Protein AF-A0AA41WE48-F1 (afdb_monomer_lite)

Organism: NCBI:txid2951981

Radius of gyration: 12.64 Å; chains: 1; bounding box: 23×30×31 Å

Structure (mmCIF, N/CA/C/O backbone):
data_AF-A0AA41WE48-F1
#
_entry.id   AF-A0AA41WE48-F1
#
loop_
_atom_site.group_PDB
_atom_site.id
_atom_site.type_symbol
_atom_site.label_atom_id
_atom_site.label_alt_id
_atom_site.label_comp_id
_atom_site.label_asym_id
_atom_site.label_entity_id
_atom_site.label_seq_id
_atom_site.pdbx_PDB_ins_code
_atom_site.Cartn_x
_atom_site.Cartn_y
_atom_site.Cartn_z
_atom_site.occupancy
_atom_site.B_iso_or_equiv
_atom_site.auth_seq_id
_atom_site.auth_comp_id
_atom_site.auth_asym_id
_atom_site.auth_atom_id
_atom_site.pdbx_PDB_model_num
ATOM 1 N N . MET A 1 1 ? 3.412 -14.870 7.067 1.00 63.94 1 MET A N 1
ATOM 2 C CA . MET A 1 1 ? 3.810 -14.569 5.679 1.00 63.94 1 MET A CA 1
ATOM 3 C C . MET A 1 1 ? 5.309 -14.364 5.648 1.00 63.94 1 MET A C 1
ATOM 5 O O . MET A 1 1 ? 5.822 -13.611 6.468 1.00 63.94 1 MET A O 1
ATOM 9 N N . SER A 1 2 ? 6.009 -15.089 4.789 1.00 82.56 2 SER A N 1
ATOM 10 C CA . SER A 1 2 ? 7.457 -15.004 4.619 1.00 82.56 2 SER A CA 1
ATOM 11 C C . SER A 1 2 ? 7.851 -13.836 3.709 1.00 82.56 2 SER A C 1
ATOM 13 O O . SER A 1 2 ? 7.043 -13.326 2.929 1.00 82.56 2 SER A O 1
ATOM 15 N N . PHE A 1 3 ? 9.119 -13.427 3.788 1.00 75.38 3 PHE A N 1
ATOM 16 C CA . PHE A 1 3 ? 9.689 -12.393 2.921 1.00 75.38 3 PHE A CA 1
ATOM 17 C C . PHE A 1 3 ? 9.500 -12.711 1.428 1.00 75.38 3 PHE A C 1
ATOM 19 O O . PHE A 1 3 ? 9.104 -11.844 0.654 1.00 75.38 3 PHE A O 1
ATOM 26 N N . TRP A 1 4 ? 9.718 -13.968 1.036 1.00 80.56 4 TRP A N 1
ATOM 27 C CA . TRP A 1 4 ? 9.597 -14.411 -0.354 1.00 80.56 4 TRP A CA 1
ATOM 28 C C . TRP A 1 4 ? 8.158 -14.386 -0.869 1.00 80.56 4 TRP A C 1
ATOM 30 O O . TRP A 1 4 ? 7.928 -13.980 -2.005 1.00 80.56 4 TRP A O 1
ATOM 40 N N . GLU A 1 5 ? 7.183 -14.753 -0.034 1.00 79.06 5 GLU A N 1
ATOM 41 C CA . GLU A 1 5 ? 5.761 -14.656 -0.388 1.00 79.06 5 GLU A CA 1
ATOM 42 C C . GLU A 1 5 ? 5.330 -13.197 -0.582 1.00 79.06 5 GLU A C 1
ATOM 44 O O . GLU A 1 5 ? 4.645 -12.879 -1.550 1.00 79.06 5 GLU A O 1
ATOM 49 N N . SER A 1 6 ? 5.773 -12.294 0.300 1.00 75.62 6 SER A N 1
ATOM 50 C CA . SER A 1 6 ? 5.514 -10.854 0.166 1.00 75.62 6 SER A CA 1
ATOM 51 C C . SER A 1 6 ? 6.134 -10.285 -1.114 1.00 75.62 6 SER A C 1
ATOM 53 O O . SER A 1 6 ? 5.476 -9.573 -1.875 1.00 75.62 6 SER A O 1
ATOM 55 N N . LEU A 1 7 ? 7.379 -10.671 -1.409 1.00 80.38 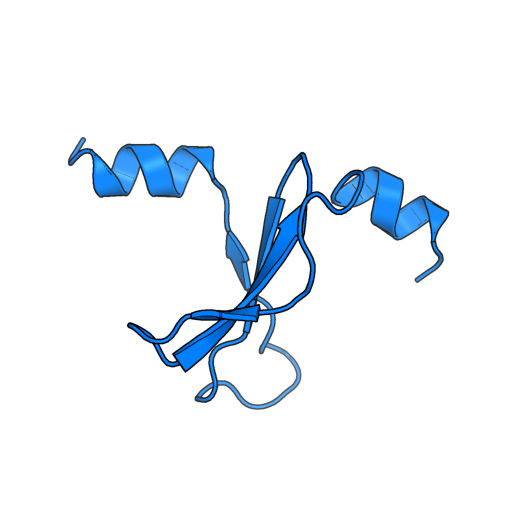7 LEU A N 1
ATOM 56 C CA . LEU A 1 7 ? 8.079 -10.260 -2.620 1.00 80.38 7 LEU A CA 1
ATOM 57 C C . LEU A 1 7 ? 7.377 -10.756 -3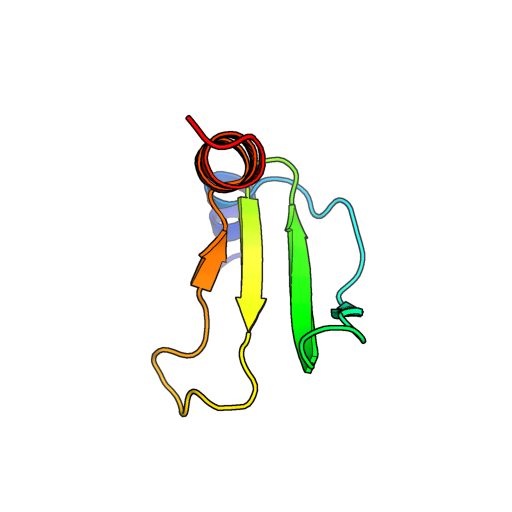.891 1.00 80.38 7 LEU A C 1
ATOM 59 O O . LEU A 1 7 ? 7.281 -10.008 -4.861 1.00 80.38 7 LEU A O 1
ATOM 63 N N . ALA A 1 8 ? 6.871 -11.989 -3.889 1.00 82.00 8 ALA A N 1
ATOM 64 C CA . ALA A 1 8 ? 6.145 -12.549 -5.025 1.00 82.00 8 ALA A CA 1
ATOM 65 C C . ALA A 1 8 ? 4.807 -11.835 -5.283 1.00 82.00 8 ALA A C 1
ATOM 67 O O . ALA A 1 8 ? 4.392 -11.714 -6.434 1.00 82.00 8 ALA A O 1
ATOM 68 N N . LEU A 1 9 ? 4.140 -11.354 -4.229 1.00 80.69 9 LEU A N 1
ATOM 69 C CA . LEU A 1 9 ? 2.814 -10.737 -4.330 1.00 80.69 9 LEU A CA 1
ATOM 70 C C . LEU A 1 9 ? 2.857 -9.231 -4.606 1.00 80.69 9 LEU A C 1
ATOM 72 O O . LEU A 1 9 ? 2.034 -8.733 -5.373 1.00 80.69 9 LEU A O 1
ATOM 76 N N . PHE A 1 10 ? 3.803 -8.504 -4.010 1.00 81.81 10 PHE A N 1
ATOM 77 C CA . PHE A 1 10 ? 3.859 -7.037 -4.081 1.00 81.81 10 PHE A CA 1
ATOM 78 C C . PHE A 1 10 ? 5.086 -6.512 -4.845 1.00 81.81 10 PHE A C 1
ATOM 80 O O . PHE A 1 10 ? 5.081 -5.391 -5.366 1.00 81.81 10 PHE A O 1
ATOM 87 N N . GLY A 1 11 ? 6.134 -7.328 -4.967 1.00 83.06 11 GLY A N 1
ATOM 88 C CA . GLY A 1 11 ? 7.433 -6.920 -5.491 1.00 83.06 11 GLY A CA 1
ATOM 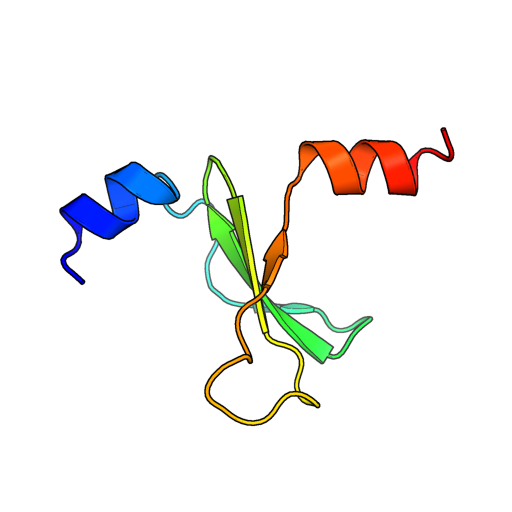89 C C . GLY A 1 11 ? 8.298 -6.224 -4.440 1.00 83.06 11 GLY A C 1
ATOM 90 O O . GLY A 1 11 ? 7.984 -6.197 -3.253 1.00 83.06 11 GLY A O 1
ATOM 91 N N . TYR A 1 12 ? 9.432 -5.675 -4.878 1.00 84.19 12 TYR A N 1
ATOM 92 C CA . TYR A 1 12 ? 10.339 -4.962 -3.978 1.00 84.19 12 TYR A CA 1
ATOM 93 C C . TYR A 1 12 ? 9.696 -3.669 -3.456 1.00 84.19 12 TYR A C 1
ATOM 95 O O . TYR A 1 12 ? 9.035 -2.976 -4.245 1.00 84.19 12 TYR A O 1
ATOM 103 N N . PRO A 1 13 ? 9.908 -3.315 -2.173 1.00 83.75 13 PRO A N 1
ATOM 104 C CA . PRO A 1 13 ? 9.546 -1.998 -1.671 1.00 83.75 13 PRO A CA 1
ATOM 105 C C . PRO A 1 13 ? 10.342 -0.940 -2.439 1.00 83.75 13 PRO A C 1
ATOM 107 O O . PRO A 1 13 ? 11.538 -1.102 -2.684 1.00 83.75 13 PRO A O 1
ATOM 110 N N . ILE A 1 14 ? 9.656 0.117 -2.870 1.00 86.44 14 ILE A N 1
ATOM 111 C CA . ILE A 1 14 ? 10.260 1.229 -3.627 1.00 86.44 14 ILE A CA 1
ATOM 112 C C . ILE A 1 14 ? 10.267 2.540 -2.835 1.00 86.44 14 ILE A C 1
ATOM 114 O O . ILE A 1 14 ? 10.854 3.520 -3.282 1.00 86.44 14 ILE A O 1
ATOM 118 N N . SER A 1 15 ? 9.618 2.558 -1.673 1.00 84.31 15 SER A N 1
ATOM 119 C CA . SER A 1 15 ? 9.641 3.655 -0.707 1.00 84.31 15 SER A CA 1
ATOM 120 C C . SER A 1 15 ? 9.753 3.090 0.705 1.00 84.31 15 SER A C 1
ATOM 122 O O . SER A 1 15 ? 9.608 1.885 0.897 1.00 84.31 15 SER A O 1
ATOM 124 N N . GLU A 1 16 ? 9.958 3.949 1.693 1.00 85.12 16 GLU A N 1
ATOM 125 C CA . GLU A 1 16 ? 9.623 3.634 3.084 1.00 85.12 16 GLU A CA 1
ATOM 126 C C . GLU A 1 16 ? 8.114 3.820 3.317 1.00 85.12 16 GLU A C 1
ATOM 128 O O . GLU A 1 16 ? 7.391 4.299 2.429 1.00 85.12 16 GLU A O 1
ATOM 133 N N . GLU A 1 17 ? 7.638 3.425 4.496 1.00 85.25 17 GLU A N 1
ATOM 134 C CA . GLU A 1 17 ? 6.275 3.698 4.938 1.00 85.25 17 GLU A CA 1
ATOM 135 C C . GLU A 1 17 ? 6.159 5.183 5.286 1.00 85.25 17 GLU A C 1
ATOM 137 O O . GLU A 1 17 ? 6.994 5.735 6.001 1.00 85.25 17 GLU A O 1
ATOM 142 N N . PHE A 1 18 ? 5.119 5.843 4.785 1.00 84.38 18 PHE A N 1
ATOM 143 C CA . PHE A 1 18 ? 4.874 7.245 5.094 1.00 84.38 18 PHE A CA 1
ATOM 144 C C . PHE A 1 18 ? 3.388 7.533 5.266 1.00 84.38 18 PHE A C 1
ATOM 146 O O . PHE A 1 18 ? 2.522 6.912 4.647 1.00 84.38 18 PHE A O 1
ATOM 153 N N . THR A 1 19 ? 3.086 8.536 6.083 1.00 85.12 19 THR A N 1
ATOM 154 C CA . THR A 1 19 ? 1.724 9.046 6.228 1.00 85.12 19 THR A CA 1
ATOM 155 C C . THR A 1 19 ? 1.471 10.102 5.165 1.00 85.12 19 THR A C 1
ATOM 157 O O . THR A 1 19 ? 2.162 11.116 5.105 1.00 85.12 19 THR A O 1
ATOM 160 N N . ASN A 1 20 ? 0.462 9.888 4.326 1.00 79.50 20 ASN A N 1
ATOM 161 C CA . ASN A 1 20 ? -0.003 10.881 3.373 1.00 79.50 20 ASN A CA 1
ATOM 162 C C . ASN A 1 20 ? -0.692 12.033 4.134 1.00 79.50 20 ASN A C 1
ATOM 164 O O . ASN A 1 20 ? -1.789 11.827 4.666 1.00 79.50 20 ASN A O 1
ATOM 168 N N . PRO A 1 21 ? -0.118 13.249 4.146 1.00 72.75 21 PRO A N 1
ATOM 169 C CA . PRO A 1 21 ? -0.645 14.362 4.933 1.00 72.75 21 PRO A CA 1
ATOM 170 C C . PRO A 1 21 ? -1.989 14.892 4.413 1.00 72.75 21 PRO A C 1
ATOM 172 O O . PRO A 1 21 ? -2.731 15.503 5.171 1.00 72.75 21 PRO A O 1
ATOM 175 N N . ALA A 1 22 ? -2.341 14.637 3.148 1.00 75.25 22 ALA A N 1
ATOM 176 C CA . ALA A 1 22 ? -3.600 15.099 2.563 1.00 75.25 22 ALA A CA 1
ATOM 177 C C . ALA A 1 22 ? -4.808 14.229 2.948 1.00 75.25 22 ALA A C 1
ATOM 179 O O . ALA A 1 22 ? -5.944 14.681 2.845 1.00 75.25 22 ALA A O 1
ATOM 180 N N . ARG A 1 23 ? -4.582 12.966 3.336 1.00 70.00 23 ARG A N 1
ATOM 181 C CA . ARG A 1 23 ? -5.658 12.001 3.636 1.00 70.00 23 ARG A CA 1
ATOM 182 C C . ARG A 1 23 ? -5.489 11.262 4.968 1.00 70.00 23 ARG A C 1
ATOM 184 O O . ARG A 1 23 ? -6.335 10.446 5.306 1.00 70.00 23 ARG A O 1
ATOM 191 N N . GLY A 1 24 ? -4.395 11.495 5.696 1.00 79.00 24 GLY A N 1
ATOM 192 C CA . GLY A 1 24 ? -4.081 10.787 6.942 1.00 79.00 24 GLY A CA 1
ATOM 193 C C . GLY A 1 24 ? -3.859 9.281 6.763 1.00 79.00 24 GLY A C 1
ATOM 194 O O . GLY A 1 24 ? -3.994 8.530 7.722 1.00 79.00 24 GLY A O 1
ATOM 195 N N . LEU A 1 25 ? -3.562 8.827 5.540 1.00 81.19 25 LEU A N 1
ATOM 196 C CA . LEU A 1 25 ? -3.394 7.408 5.217 1.00 81.19 25 LEU A CA 1
ATOM 197 C C . LEU A 1 25 ? -1.938 7.000 5.402 1.00 81.19 25 LEU A C 1
ATOM 199 O O . LEU A 1 25 ? -1.065 7.642 4.822 1.00 81.19 25 LEU A O 1
ATOM 203 N N . THR A 1 26 ? -1.675 5.900 6.100 1.00 84.75 26 THR A N 1
ATOM 204 C CA . THR A 1 26 ? -0.345 5.278 6.074 1.00 84.75 26 THR A CA 1
ATOM 205 C C . THR A 1 26 ? -0.202 4.482 4.781 1.00 84.75 26 THR A C 1
ATOM 207 O O . THR A 1 26 ? -1.085 3.697 4.425 1.00 84.75 26 THR A O 1
ATOM 210 N N . VAL A 1 27 ? 0.870 4.727 4.031 1.00 84.62 27 VAL A N 1
ATOM 211 C CA . VAL A 1 27 ? 1.091 4.160 2.700 1.00 84.62 27 VAL A CA 1
ATOM 212 C C . VAL A 1 27 ? 2.491 3.572 2.604 1.00 84.62 27 VAL A C 1
ATOM 214 O O . VAL A 1 27 ? 3.469 4.198 3.000 1.00 84.62 27 VAL A O 1
ATOM 217 N N . GLN A 1 28 ? 2.578 2.391 1.997 1.00 88.19 28 GLN A N 1
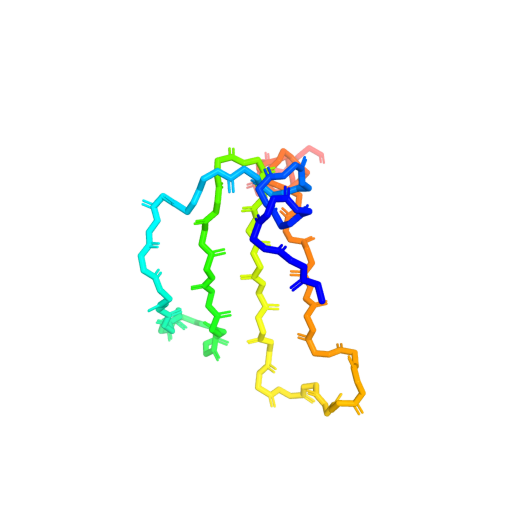ATOM 218 C CA . GLN A 1 28 ? 3.831 1.743 1.626 1.00 88.19 28 GLN A CA 1
ATOM 219 C C . GLN A 1 28 ? 3.769 1.339 0.149 1.00 88.19 28 GLN A C 1
ATOM 221 O O . GLN A 1 28 ? 2.887 0.581 -0.270 1.00 88.19 28 GLN A O 1
ATOM 226 N N . CYS A 1 29 ? 4.707 1.844 -0.655 1.00 84.69 29 CYS A N 1
ATOM 227 C CA . CYS A 1 29 ? 4.756 1.571 -2.088 1.00 84.69 29 CYS A CA 1
ATOM 228 C C . CYS A 1 29 ? 5.684 0.393 -2.405 1.00 84.69 29 CYS A C 1
ATOM 230 O O . CYS A 1 29 ? 6.815 0.315 -1.916 1.00 84.69 29 CYS A O 1
ATOM 232 N N . PHE A 1 30 ? 5.221 -0.478 -3.296 1.00 85.88 30 PHE A N 1
ATOM 233 C CA . PHE A 1 30 ? 5.980 -1.567 -3.898 1.00 85.88 30 PHE A CA 1
ATOM 234 C C . PHE A 1 30 ? 5.947 -1.438 -5.419 1.00 85.88 30 PHE A C 1
ATOM 236 O O . PHE A 1 30 ? 5.116 -0.727 -5.987 1.00 85.88 30 PHE A O 1
ATOM 243 N N . ARG A 1 31 ? 6.845 -2.152 -6.102 1.00 78.75 31 ARG A N 1
ATOM 244 C CA . ARG A 1 31 ? 6.958 -2.094 -7.567 1.00 78.75 31 ARG A CA 1
ATOM 245 C C . ARG A 1 31 ? 5.651 -2.445 -8.295 1.00 78.75 31 ARG A C 1
ATOM 247 O O . ARG A 1 31 ? 5.411 -1.891 -9.362 1.00 78.75 31 ARG A O 1
ATOM 254 N N . ALA A 1 32 ? 4.831 -3.346 -7.748 1.00 77.56 32 ALA A N 1
ATOM 255 C CA . ALA A 1 32 ? 3.597 -3.806 -8.395 1.00 77.56 32 ALA A CA 1
ATOM 256 C C . ALA A 1 32 ? 2.301 -3.322 -7.714 1.00 77.56 32 ALA A C 1
ATOM 258 O O . ALA A 1 32 ? 1.219 -3.451 -8.288 1.00 77.56 32 ALA A O 1
ATOM 259 N N . SER A 1 33 ? 2.380 -2.762 -6.506 1.00 80.12 33 SER A N 1
ATOM 260 C CA . SER A 1 33 ? 1.205 -2.427 -5.691 1.00 80.12 33 SER A CA 1
ATOM 261 C C . SER A 1 33 ? 1.514 -1.362 -4.645 1.00 80.12 33 SER A C 1
ATOM 263 O O . SER A 1 33 ? 2.656 -1.211 -4.226 1.00 80.12 33 SER A O 1
ATOM 265 N N . ALA A 1 34 ? 0.486 -0.680 -4.145 1.00 82.94 34 ALA A N 1
ATOM 266 C CA . ALA A 1 34 ? 0.598 0.155 -2.950 1.00 82.94 34 ALA A CA 1
ATOM 267 C C . ALA A 1 34 ? -0.303 -0.399 -1.844 1.00 82.94 34 ALA A C 1
ATOM 269 O O . ALA A 1 34 ? -1.478 -0.669 -2.091 1.00 82.94 34 ALA A O 1
ATOM 270 N N . LEU A 1 35 ? 0.230 -0.543 -0.634 1.00 84.50 35 LEU A N 1
ATOM 271 C CA . LEU A 1 35 ? -0.568 -0.832 0.554 1.00 84.50 35 LEU A CA 1
ATOM 272 C C . LEU A 1 35 ? -0.982 0.491 1.189 1.00 84.50 35 LEU A C 1
ATOM 274 O O . LEU A 1 35 ? -0.150 1.382 1.355 1.00 84.50 35 LEU A O 1
ATOM 278 N N . ARG A 1 36 ? -2.269 0.630 1.508 1.00 83.88 36 ARG A N 1
ATOM 279 C CA . ARG A 1 36 ? -2.837 1.827 2.136 1.00 83.88 36 ARG A CA 1
ATOM 280 C C . ARG A 1 36 ? -3.611 1.431 3.382 1.00 83.88 36 ARG A C 1
ATOM 282 O O . ARG A 1 36 ? -4.371 0.464 3.353 1.00 83.88 36 ARG A O 1
ATOM 289 N N . VAL A 1 37 ? -3.448 2.211 4.440 1.00 82.44 37 VAL A N 1
ATOM 290 C CA . VAL A 1 37 ? -4.100 2.007 5.731 1.00 82.44 37 VAL A CA 1
ATOM 291 C C . VAL A 1 37 ? -4.861 3.268 6.120 1.00 82.44 37 VAL A C 1
ATOM 293 O O . VAL A 1 37 ? -4.236 4.280 6.449 1.00 82.44 37 VAL A O 1
ATOM 296 N N . PRO A 1 38 ? -6.202 3.233 6.081 1.00 79.06 38 PRO A N 1
ATOM 297 C CA . PRO A 1 38 ? -7.024 4.300 6.618 1.00 79.06 38 PRO A CA 1
ATOM 298 C C . PRO A 1 38 ? -7.030 4.293 8.150 1.00 79.06 38 PRO A C 1
ATOM 300 O O . PRO A 1 38 ? -7.091 3.218 8.757 1.00 79.06 38 PRO A O 1
ATOM 303 N N . PRO A 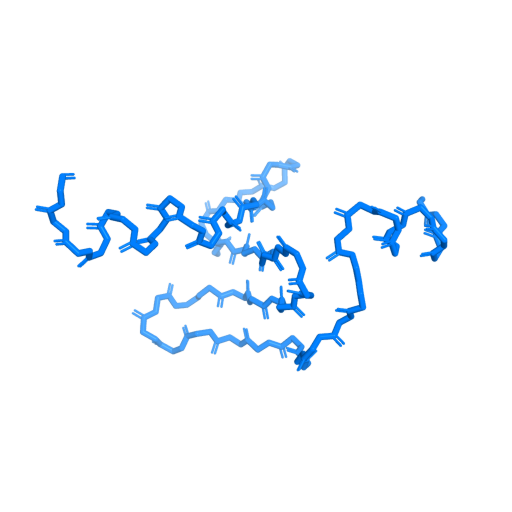1 39 ? -7.027 5.472 8.793 1.00 71.56 39 PRO A N 1
ATOM 304 C CA . PRO A 1 39 ? -7.124 5.575 10.247 1.00 71.56 39 PRO A CA 1
ATOM 305 C C . PRO A 1 39 ? -8.501 5.136 10.770 1.00 71.56 39 PRO A C 1
ATOM 307 O O . PRO A 1 39 ? -8.608 4.684 11.904 1.00 71.56 39 PRO A O 1
ATOM 310 N N . GLU A 1 40 ? -9.537 5.224 9.933 1.00 70.38 40 GLU A N 1
ATOM 311 C CA . GLU A 1 40 ? -10.937 4.986 10.307 1.00 70.38 40 GLU A CA 1
ATOM 312 C C . GLU A 1 40 ? -11.370 3.512 10.245 1.00 70.38 40 GLU A C 1
ATOM 314 O O . GLU A 1 40 ? -12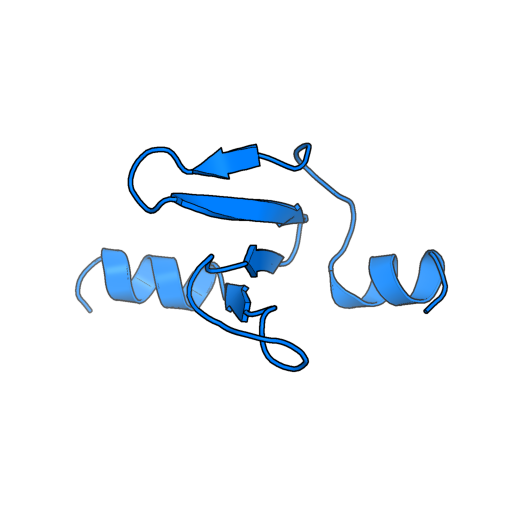.454 3.176 10.715 1.00 70.38 40 GLU A O 1
ATOM 319 N N . HIS A 1 41 ? -10.551 2.614 9.684 1.00 68.19 41 HIS A N 1
ATOM 320 C CA . HIS A 1 41 ? -10.905 1.197 9.571 1.00 68.19 41 HIS A CA 1
ATOM 321 C C . HIS A 1 41 ? -10.307 0.371 10.723 1.00 68.19 41 HIS A C 1
ATOM 323 O O . HIS A 1 41 ? -9.081 0.204 10.771 1.00 68.19 41 HIS A O 1
ATOM 329 N N . PRO A 1 42 ? -11.141 -0.179 11.630 1.00 64.06 42 PRO A N 1
ATOM 330 C CA . PRO A 1 42 ? -10.676 -1.106 12.654 1.00 64.06 42 PRO A CA 1
ATOM 331 C C . PRO A 1 42 ? -10.252 -2.446 12.032 1.00 64.06 42 PRO A C 1
ATOM 333 O O . PRO A 1 42 ? -10.678 -2.818 10.934 1.00 64.06 42 PRO A O 1
ATOM 336 N N . GLU A 1 43 ? -9.387 -3.176 12.735 1.00 61.19 43 GLU A N 1
ATOM 337 C CA . GLU A 1 43 ? -8.972 -4.520 12.325 1.00 61.19 43 GLU A CA 1
ATOM 338 C C . GLU A 1 43 ? -10.171 -5.476 12.174 1.00 61.19 43 GLU A C 1
ATOM 340 O O . GLU A 1 43 ? -11.172 -5.322 12.878 1.00 61.19 43 GLU A O 1
ATOM 345 N N . PRO A 1 44 ? -10.094 -6.477 11.273 1.00 59.41 44 PRO A N 1
ATOM 346 C CA . PRO A 1 44 ? -8.913 -6.910 10.506 1.00 59.41 44 PRO A CA 1
ATOM 347 C C . PRO A 1 44 ? -8.805 -6.327 9.082 1.00 59.41 44 PRO A C 1
ATOM 349 O O . PRO A 1 44 ? -7.836 -6.592 8.375 1.00 59.41 44 PRO A O 1
ATOM 352 N N . TYR A 1 45 ? -9.768 -5.519 8.631 1.00 63.56 45 TYR A N 1
ATOM 353 C CA . TYR A 1 45 ? -9.870 -5.077 7.229 1.00 63.56 45 TYR A CA 1
ATOM 354 C C . TYR A 1 45 ? -9.236 -3.703 6.958 1.00 63.56 45 TYR A C 1
ATOM 356 O O . TYR A 1 45 ? -9.754 -2.922 6.160 1.00 63.56 45 TYR A O 1
ATOM 364 N N . ARG A 1 46 ? -8.123 -3.372 7.626 1.00 72.50 46 ARG A N 1
ATOM 365 C CA . ARG A 1 46 ? -7.515 -2.032 7.507 1.00 72.50 46 ARG A CA 1
ATOM 366 C C . ARG A 1 46 ? -6.644 -1.846 6.262 1.00 72.50 46 ARG A C 1
ATOM 368 O O . ARG A 1 46 ? -6.348 -0.714 5.899 1.00 72.50 46 ARG A O 1
ATOM 375 N N . ILE A 1 47 ? -6.198 -2.935 5.634 1.00 70.81 47 ILE A N 1
ATOM 376 C CA . ILE A 1 47 ? -5.273 -2.880 4.497 1.00 70.81 47 ILE A CA 1
ATOM 377 C C . ILE A 1 47 ? -6.057 -2.840 3.186 1.00 70.81 47 ILE A C 1
ATOM 379 O O . ILE A 1 47 ? -6.765 -3.787 2.846 1.00 70.81 47 ILE A O 1
ATOM 383 N N . GLN A 1 48 ? -5.879 -1.772 2.414 1.00 73.88 48 GLN A N 1
ATOM 384 C CA . GLN A 1 48 ? -6.386 -1.670 1.049 1.00 73.88 48 GLN A CA 1
ATOM 385 C C . GLN A 1 48 ? -5.237 -1.777 0.046 1.00 73.88 48 GLN A C 1
ATOM 387 O O . GLN A 1 48 ? -4.225 -1.081 0.156 1.00 73.88 48 GLN A O 1
ATOM 392 N N . LEU A 1 49 ? -5.412 -2.633 -0.963 1.00 73.62 49 LEU A N 1
ATOM 393 C CA . LEU A 1 49 ? -4.500 -2.742 -2.098 1.00 73.62 49 LEU A CA 1
ATOM 394 C C . LEU A 1 49 ? -4.858 -1.693 -3.152 1.00 73.62 49 LEU A C 1
ATOM 396 O O . LEU A 1 49 ? -5.870 -1.790 -3.845 1.00 73.62 49 LEU A O 1
ATOM 400 N N . GLY A 1 50 ? -3.998 -0.689 -3.292 1.00 65.56 50 GLY A N 1
ATOM 401 C CA . GLY A 1 50 ? -4.073 0.279 -4.373 1.00 65.56 50 GLY A CA 1
ATOM 402 C C . GLY A 1 50 ? -3.670 -0.367 -5.696 1.00 65.56 50 GLY A C 1
ATOM 403 O O . GLY A 1 50 ? -2.496 -0.675 -5.914 1.00 65.56 50 GLY A O 1
ATOM 404 N N . ARG A 1 51 ? -4.632 -0.534 -6.609 1.00 64.44 51 ARG A N 1
ATOM 405 C CA . ARG A 1 51 ? -4.362 -0.872 -8.013 1.00 64.44 51 ARG A CA 1
ATOM 406 C C . ARG A 1 51 ? -3.906 0.398 -8.725 1.00 64.44 51 ARG A C 1
ATOM 408 O O . ARG A 1 51 ? -4.743 1.163 -9.194 1.00 64.44 51 ARG A O 1
ATOM 415 N N . LEU A 1 52 ? -2.594 0.617 -8.813 1.00 60.44 52 LEU A N 1
ATOM 416 C CA . LEU A 1 52 ? -2.016 1.838 -9.393 1.00 60.44 52 LEU A CA 1
ATOM 417 C C . LEU A 1 52 ? -2.592 2.166 -10.788 1.00 60.44 52 LEU A C 1
ATOM 419 O O . LEU A 1 52 ? -2.872 3.325 -11.077 1.00 60.44 52 LEU A O 1
ATOM 423 N N . GLY A 1 53 ? -2.853 1.152 -11.623 1.00 57.44 53 GLY A N 1
ATOM 424 C CA . GLY A 1 53 ? -3.453 1.344 -12.949 1.00 57.44 53 GLY A CA 1
ATOM 425 C C . GLY A 1 53 ? -4.908 1.828 -12.922 1.00 57.44 53 GLY A C 1
ATOM 426 O O . GLY A 1 53 ? -5.254 2.741 -13.662 1.00 57.44 53 GLY A O 1
ATOM 427 N N . ALA A 1 54 ? -5.749 1.276 -12.042 1.00 59.69 54 ALA A N 1
ATOM 428 C CA . ALA A 1 54 ? -7.153 1.683 -11.924 1.00 59.69 54 ALA A CA 1
ATOM 429 C C . ALA A 1 54 ? -7.296 3.059 -11.254 1.00 59.69 54 ALA A C 1
ATOM 431 O O . ALA A 1 54 ? -8.128 3.855 -11.666 1.00 59.69 54 ALA A O 1
ATOM 432 N N . ASP A 1 55 ? -6.445 3.355 -10.269 1.00 59.09 55 ASP A N 1
ATOM 433 C CA . ASP A 1 55 ? -6.375 4.661 -9.602 1.00 59.09 55 ASP A CA 1
ATOM 434 C C . ASP A 1 55 ? -5.916 5.749 -10.587 1.00 59.09 55 ASP A C 1
ATOM 436 O O . ASP A 1 55 ? -6.499 6.824 -10.633 1.00 59.09 55 ASP A O 1
ATOM 440 N N . THR A 1 56 ? -4.953 5.437 -11.466 1.00 58.38 56 THR A N 1
ATOM 441 C CA . THR A 1 56 ? -4.515 6.345 -12.542 1.00 58.38 56 THR A CA 1
ATOM 442 C C . THR A 1 56 ? -5.605 6.574 -13.592 1.00 58.38 56 THR A C 1
ATOM 444 O O . THR A 1 56 ? -5.752 7.699 -14.064 1.00 58.38 56 THR A O 1
ATOM 447 N N . LEU A 1 57 ? -6.369 5.540 -13.966 1.00 56.44 57 LEU A N 1
ATOM 448 C CA . LEU A 1 57 ? -7.521 5.679 -14.870 1.00 56.44 57 LEU A CA 1
ATOM 449 C C . LEU A 1 57 ? -8.644 6.513 -14.232 1.00 56.44 57 LEU A C 1
ATOM 451 O O . LEU A 1 57 ? -9.116 7.461 -14.852 1.00 56.44 57 LEU A O 1
ATOM 455 N N . ALA A 1 58 ? -8.994 6.236 -12.973 1.00 57.75 58 ALA A N 1
ATOM 456 C CA . ALA A 1 58 ? -9.995 6.994 -12.222 1.00 57.75 58 ALA A CA 1
ATOM 457 C C . ALA A 1 58 ? -9.566 8.454 -11.982 1.00 57.75 58 ALA A C 1
ATOM 459 O O . ALA A 1 58 ? -10.369 9.370 -12.132 1.00 57.75 58 ALA A O 1
ATOM 460 N N . ALA A 1 59 ? -8.288 8.698 -11.675 1.00 57.56 59 ALA A N 1
ATOM 461 C CA . ALA A 1 59 ? -7.734 10.044 -11.518 1.00 57.56 59 ALA A CA 1
ATOM 462 C C . ALA A 1 59 ? -7.676 10.827 -12.840 1.00 57.56 59 ALA A C 1
ATOM 464 O O . ALA A 1 59 ? -7.656 12.055 -12.822 1.00 57.56 59 ALA A O 1
ATOM 465 N N . ARG A 1 60 ? -7.653 10.133 -13.986 1.00 53.97 60 ARG A N 1
ATOM 466 C CA . ARG A 1 60 ? -7.690 10.737 -15.328 1.00 53.97 60 ARG A CA 1
ATOM 467 C C . ARG A 1 60 ? -9.107 10.883 -15.890 1.00 53.97 60 ARG A C 1
ATOM 469 O O . ARG A 1 60 ? -9.230 11.356 -17.015 1.00 53.97 60 ARG A O 1
ATOM 476 N N . GLY A 1 61 ? -10.144 10.536 -15.123 1.00 51.62 61 GLY A N 1
ATOM 477 C CA . GLY A 1 61 ? -11.541 10.815 -15.466 1.00 51.62 61 GLY A CA 1
ATOM 478 C C . GLY A 1 61 ? -12.035 10.119 -16.736 1.00 51.62 61 GLY A C 1
ATOM 479 O O . GLY A 1 61 ? -12.705 10.760 -17.542 1.00 51.62 61 GLY A O 1
ATOM 480 N N . TRP A 1 62 ? -11.669 8.849 -16.927 1.00 43.72 62 TRP A N 1
ATOM 481 C CA . TRP A 1 62 ? -12.276 7.972 -17.936 1.00 43.72 62 TRP A CA 1
ATOM 482 C C . TRP A 1 62 ? -13.425 7.173 -17.329 1.00 43.72 62 TRP A C 1
ATOM 484 O O . TRP A 1 62 ? -13.211 6.593 -16.239 1.00 43.72 62 TRP A O 1
#

Foldseek 3Di:
DDPVVCCVPFNAWPDDWDQDPVQRWTWTHHPQWIWIAHPPDDPDPRTDTDRVVVVVVVVVPD

pLDDT: mean 73.77, std 10.89, range [43.72, 88.19]

Sequence (62 aa):
MSFWESLALFGYPISEEFTNPARGLTVQCFRASALRVPPEHPEPYRIQLGRLGADTLAARGW

Secondary structure (DSSP, 8-state):
--HHHHHHHH-SB-S--EEETTTTEEEEEBSS-EEEE-TT--TTS--EEE-HHHHHHHHTT-